Protein AF-A0A8T2H712-F1 (afdb_monomer_lite)

Sequence (101 aa):
MRRIHTGKIREIPMKSCDRLEEALLQCHRRMPEGPARRSGCRHLNKAFAECVVAEACPEESEAVRSLCSSGGTSLKRKQCEYAQLSLSLCLSRHQREFEQR

Secondary structure (DSSP, 8-state):
--------------TTTHHHHHHHHHHHHHS-TTHHHHHHTHHHHHHHHHHHHHHHSHHHHHHHHHHSSS---HHHHHHHHHHHHHHHHHHHHHHHHHHT-

Foldseek 3Di:
DDPDPDPPPPPLVLVVLVVLVVVLVVLPVVDDDDPRSCVSSVVSVVVSVLSVLCSQPVVLSVQLVVLVVDPDDPVSVVSNVVSVVVSVVSVVVVVVVVVVD

Radius of gyration: 17.69 Å; chains: 1; bounding box: 34×51×43 Å

Structure (mmCIF, N/CA/C/O backbone):
data_AF-A0A8T2H712-F1
#
_entry.id   AF-A0A8T2H712-F1
#
loop_
_atom_site.group_PDB
_atom_site.id
_atom_site.type_symbol
_atom_site.label_atom_id
_atom_site.label_alt_id
_atom_site.label_comp_id
_atom_site.label_asym_id
_atom_site.label_entity_id
_atom_site.label_seq_id
_atom_site.pdbx_PDB_ins_code
_atom_site.Cartn_x
_atom_site.Cartn_y
_atom_site.Cartn_z
_atom_site.occupancy
_atom_site.B_iso_or_equiv
_atom_site.auth_seq_id
_atom_site.auth_comp_id
_atom_site.auth_asym_id
_atom_site.auth_atom_id
_atom_site.pdbx_PDB_model_num
ATOM 1 N N . MET A 1 1 ? -2.372 -36.746 24.155 1.00 35.12 1 MET A N 1
ATOM 2 C CA . MET A 1 1 ? -2.329 -36.650 22.679 1.00 35.12 1 MET A CA 1
ATOM 3 C C . MET A 1 1 ? -3.119 -35.421 22.238 1.00 35.12 1 MET A C 1
ATOM 5 O O . MET A 1 1 ? -4.339 -35.479 22.198 1.00 35.12 1 MET A O 1
ATOM 9 N N . ARG A 1 2 ? -2.464 -34.281 21.991 1.00 31.36 2 ARG A N 1
ATOM 10 C CA . ARG A 1 2 ? -3.116 -33.079 21.440 1.00 31.36 2 ARG A CA 1
ATOM 11 C C . ARG A 1 2 ? -2.522 -32.827 20.059 1.00 31.36 2 ARG A C 1
ATOM 13 O O . ARG A 1 2 ? -1.338 -32.531 19.951 1.00 31.36 2 ARG A O 1
ATOM 20 N N . ARG A 1 3 ? -3.330 -33.027 19.013 1.00 35.03 3 ARG A N 1
ATOM 21 C CA . ARG A 1 3 ? -2.974 -32.687 17.630 1.00 35.03 3 ARG A CA 1
ATOM 22 C C . ARG A 1 3 ? -2.883 -31.168 17.528 1.00 35.03 3 ARG A C 1
ATOM 24 O O . ARG A 1 3 ? -3.908 -30.489 17.513 1.00 35.03 3 ARG A O 1
ATOM 31 N N . ILE A 1 4 ? -1.659 -30.658 17.471 1.00 43.53 4 ILE A N 1
ATOM 32 C CA . ILE A 1 4 ? -1.372 -29.286 17.061 1.00 43.53 4 ILE A CA 1
ATOM 33 C C . ILE A 1 4 ? -1.840 -29.182 15.608 1.00 43.53 4 ILE A C 1
ATOM 35 O O . ILE A 1 4 ? -1.268 -29.812 14.722 1.00 43.53 4 ILE A O 1
ATOM 39 N N . HIS A 1 5 ? -2.940 -28.464 15.382 1.00 36.72 5 HIS A N 1
ATOM 40 C CA . HIS A 1 5 ? -3.337 -28.068 14.039 1.00 36.72 5 HIS A CA 1
ATOM 41 C C . HIS A 1 5 ? -2.296 -27.065 13.562 1.00 36.72 5 HIS A C 1
ATOM 43 O O . HIS A 1 5 ? -2.222 -25.941 14.054 1.00 36.72 5 HIS A O 1
ATOM 49 N N . THR A 1 6 ? -1.455 -27.518 12.641 1.00 42.31 6 THR A N 1
ATOM 50 C CA . THR A 1 6 ? -0.557 -26.682 11.863 1.00 42.31 6 THR A CA 1
ATOM 51 C C . THR A 1 6 ? -1.408 -25.646 11.135 1.00 42.31 6 THR A C 1
ATOM 53 O O . THR A 1 6 ? -2.124 -25.952 10.180 1.00 42.31 6 THR A O 1
ATOM 56 N N . GLY A 1 7 ? -1.384 -24.415 11.651 1.00 36.59 7 GLY A N 1
ATOM 57 C CA . GLY A 1 7 ? -1.947 -23.238 11.008 1.00 36.59 7 GLY A CA 1
ATOM 58 C C . GLY A 1 7 ? -1.216 -23.020 9.696 1.00 36.59 7 GLY A C 1
ATOM 59 O O . GLY A 1 7 ? -0.165 -22.393 9.649 1.00 36.59 7 GLY A O 1
ATOM 60 N N . LYS A 1 8 ? -1.754 -23.637 8.649 1.00 39.59 8 LYS A N 1
ATOM 61 C CA . LYS A 1 8 ? -1.364 -23.493 7.256 1.00 39.59 8 LYS A CA 1
ATOM 62 C C . LYS A 1 8 ? -1.317 -21.995 6.964 1.00 39.59 8 LYS A C 1
ATOM 64 O O . LYS A 1 8 ? -2.365 -21.350 6.932 1.00 39.59 8 LYS A O 1
ATOM 69 N N 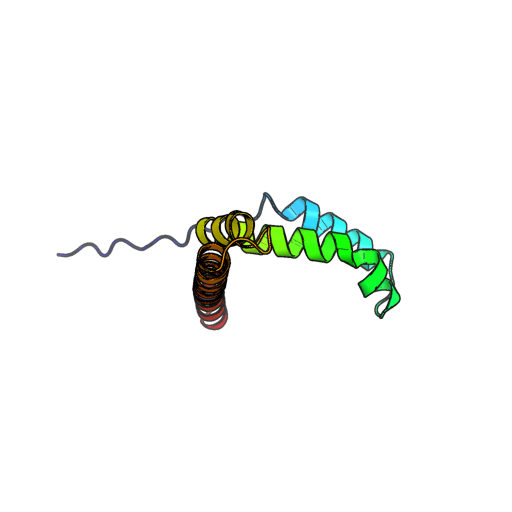. ILE A 1 9 ? -0.114 -21.455 6.775 1.00 46.38 9 ILE A N 1
ATOM 70 C CA . ILE A 1 9 ? 0.074 -20.203 6.050 1.00 46.38 9 ILE A CA 1
ATOM 71 C C . ILE A 1 9 ? -0.655 -20.442 4.732 1.00 46.38 9 ILE A C 1
ATOM 73 O O . ILE A 1 9 ? -0.241 -21.277 3.926 1.00 46.38 9 ILE A O 1
ATOM 77 N N . ARG A 1 10 ? -1.820 -19.815 4.562 1.00 45.12 10 ARG A N 1
ATOM 78 C CA . ARG A 1 10 ? -2.369 -19.651 3.227 1.00 45.12 10 ARG A CA 1
ATOM 79 C C . ARG A 1 10 ? -1.308 -18.820 2.524 1.00 45.12 10 ARG A C 1
ATOM 81 O O . ARG A 1 10 ? -1.155 -17.647 2.840 1.00 45.12 10 ARG A O 1
ATOM 88 N N . GLU A 1 11 ? -0.531 -19.438 1.641 1.00 45.78 11 GLU A N 1
ATOM 89 C CA . GLU A 1 11 ? 0.021 -18.713 0.506 1.00 45.78 11 GLU A CA 1
ATOM 90 C C . GLU A 1 11 ? -1.199 -18.079 -0.153 1.00 45.78 11 GLU A C 1
ATOM 92 O O . GLU A 1 11 ? -1.950 -18.763 -0.844 1.00 45.78 11 GLU A O 1
ATOM 97 N N . ILE A 1 12 ? -1.505 -16.829 0.200 1.00 49.78 12 ILE A N 1
ATOM 98 C CA . ILE A 1 12 ? -2.475 -16.033 -0.532 1.00 49.78 12 ILE A CA 1
ATOM 99 C C . ILE A 1 12 ? -1.776 -15.829 -1.867 1.00 49.78 12 ILE A C 1
ATOM 101 O O . ILE A 1 12 ? -0.757 -15.136 -1.911 1.00 49.78 12 ILE A O 1
ATOM 105 N N . PRO A 1 13 ? -2.213 -16.492 -2.947 1.00 48.91 13 PRO A N 1
ATOM 106 C CA . PRO A 1 13 ? -1.634 -16.215 -4.236 1.00 48.91 13 PRO A CA 1
ATOM 107 C C . PRO A 1 13 ? -2.079 -14.786 -4.521 1.00 48.91 13 PRO A C 1
ATOM 109 O O . PRO A 1 13 ? -3.272 -14.571 -4.727 1.00 48.91 13 PRO A O 1
ATOM 112 N N . MET A 1 14 ? -1.157 -13.823 -4.535 1.00 58.09 14 MET A N 1
ATOM 113 C CA . MET A 1 14 ? -1.427 -12.421 -4.889 1.00 58.09 14 MET A CA 1
ATOM 114 C C . MET A 1 14 ? -1.818 -12.259 -6.373 1.00 58.09 14 MET A C 1
ATOM 116 O O . MET A 1 14 ? -1.624 -11.206 -6.967 1.00 58.09 14 MET A O 1
ATOM 120 N N . LYS A 1 15 ? -2.443 -13.289 -6.960 1.00 61.03 15 LYS A N 1
ATOM 121 C CA . LYS A 1 15 ? -2.919 -13.396 -8.339 1.00 61.03 15 LYS A CA 1
ATOM 122 C C . LYS A 1 15 ? -3.794 -12.220 -8.757 1.00 61.03 15 LYS A C 1
ATOM 124 O O . LYS A 1 15 ? -3.900 -11.928 -9.945 1.00 61.03 15 LYS A O 1
ATOM 129 N N . SER A 1 16 ? -4.458 -11.568 -7.806 1.00 77.44 16 SER A N 1
ATOM 130 C CA . SER A 1 16 ? -5.260 -10.368 -8.049 1.00 77.44 16 SER A CA 1
ATOM 131 C C . SER A 1 16 ? -4.397 -9.137 -8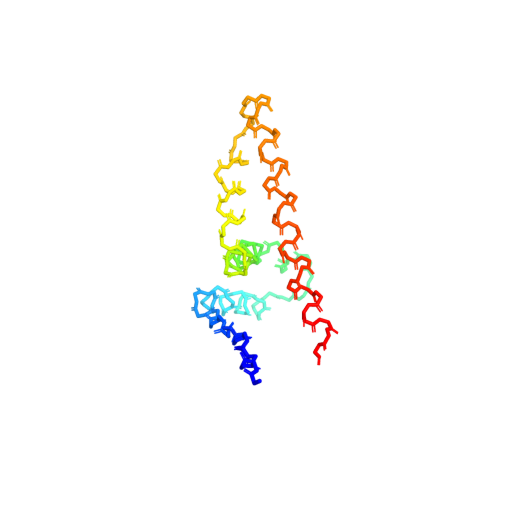.360 1.00 77.44 16 SER A C 1
ATOM 133 O O . SER A 1 16 ? -4.794 -8.326 -9.198 1.00 77.44 16 SER A O 1
ATOM 135 N N . CYS A 1 17 ? -3.211 -9.015 -7.755 1.00 95.25 17 CYS A N 1
ATOM 136 C CA . CYS A 1 17 ? -2.314 -7.870 -7.913 1.00 95.25 17 CYS A CA 1
ATOM 137 C C . CYS A 1 17 ? -1.258 -8.054 -9.013 1.00 95.25 17 CYS A C 1
ATOM 139 O O . CYS A 1 17 ? -0.708 -7.049 -9.467 1.00 95.25 17 CYS A O 1
ATOM 141 N N . ASP A 1 18 ? -1.027 -9.281 -9.499 1.00 94.25 18 ASP A N 1
ATOM 142 C CA . ASP A 1 18 ? -0.027 -9.606 -10.536 1.00 94.25 18 ASP A CA 1
ATOM 143 C C . ASP A 1 18 ? -0.121 -8.693 -11.773 1.00 94.25 18 ASP A C 1
ATOM 145 O O . ASP A 1 18 ? 0.884 -8.230 -12.309 1.00 94.25 18 ASP A O 1
ATOM 149 N N . ARG A 1 19 ? -1.341 -8.364 -12.223 1.00 93.81 19 ARG A N 1
ATOM 150 C CA . ARG A 1 19 ? -1.539 -7.475 -13.385 1.00 93.81 19 ARG A CA 1
ATOM 151 C C . ARG A 1 19 ? -1.060 -6.044 -13.124 1.00 93.81 19 ARG A C 1
ATOM 153 O O . ARG A 1 19 ? -0.557 -5.388 -14.035 1.00 93.81 19 ARG A O 1
ATOM 160 N N . LEU A 1 20 ? -1.244 -5.545 -11.901 1.00 96.31 20 LEU A N 1
ATOM 161 C CA . LEU A 1 20 ? -0.777 -4.217 -11.493 1.00 96.31 20 LEU A CA 1
ATOM 162 C C . LEU A 1 20 ? 0.739 -4.209 -11.303 1.00 96.31 20 LEU A C 1
ATOM 164 O O . LEU A 1 20 ? 1.386 -3.239 -11.698 1.00 96.31 20 LEU A O 1
ATOM 168 N N . GLU A 1 21 ? 1.297 -5.291 -10.759 1.00 97.06 21 GLU A N 1
ATOM 169 C CA . GLU A 1 21 ? 2.743 -5.489 -10.663 1.00 97.06 21 GLU A CA 1
ATOM 170 C C . GLU A 1 21 ? 3.386 -5.468 -12.052 1.00 97.06 21 GLU A C 1
ATOM 172 O O . GLU A 1 21 ? 4.312 -4.695 -12.300 1.00 97.06 21 GLU A O 1
ATOM 177 N N . GLU A 1 22 ? 2.853 -6.248 -12.994 1.00 97.19 22 GLU A N 1
ATOM 178 C CA . GLU A 1 22 ? 3.379 -6.311 -14.354 1.00 97.19 22 GLU A CA 1
ATOM 179 C C . GLU A 1 22 ? 3.311 -4.943 -15.045 1.00 97.19 22 GLU A C 1
ATOM 181 O O . GLU A 1 22 ? 4.301 -4.487 -15.625 1.00 97.19 22 GLU A O 1
ATOM 186 N N . ALA A 1 23 ? 2.178 -4.244 -14.941 1.00 96.62 23 ALA A N 1
ATOM 187 C CA . ALA A 1 23 ? 2.030 -2.901 -15.495 1.00 96.62 23 ALA A CA 1
ATOM 188 C C . ALA A 1 23 ? 3.033 -1.908 -14.877 1.00 96.62 23 ALA A C 1
ATOM 190 O O . ALA A 1 23 ? 3.643 -1.106 -15.595 1.00 96.62 23 ALA A O 1
ATOM 191 N N . LEU A 1 24 ? 3.252 -1.974 -13.559 1.00 97.62 24 LEU A N 1
ATOM 192 C CA . LEU A 1 24 ? 4.232 -1.144 -12.860 1.00 97.62 24 LEU A CA 1
ATOM 193 C C . LEU A 1 24 ? 5.664 -1.449 -13.319 1.00 97.62 24 LEU A C 1
ATOM 195 O O . LEU A 1 24 ? 6.419 -0.522 -13.622 1.00 97.62 24 LEU A O 1
ATOM 199 N N . LEU A 1 25 ? 6.025 -2.728 -13.447 1.00 97.50 25 LEU A N 1
ATOM 200 C CA . LEU A 1 25 ? 7.328 -3.157 -13.958 1.00 97.50 25 LEU A CA 1
ATOM 201 C C . LEU A 1 25 ? 7.549 -2.682 -15.398 1.00 97.50 25 LEU A C 1
ATOM 203 O O . LEU A 1 25 ? 8.623 -2.175 -15.723 1.00 97.50 25 LEU A O 1
ATOM 207 N N . GLN A 1 26 ? 6.534 -2.779 -16.259 1.00 97.94 26 GLN A N 1
ATOM 208 C CA . GLN A 1 26 ? 6.604 -2.245 -17.620 1.00 97.94 26 GLN A CA 1
ATOM 209 C C . GLN A 1 26 ? 6.787 -0.719 -17.628 1.00 97.94 26 GLN A C 1
ATOM 211 O O . GLN A 1 26 ? 7.579 -0.208 -18.422 1.00 97.94 26 GLN A O 1
ATOM 216 N N . CYS A 1 27 ? 6.126 0.012 -16.725 1.00 97.69 27 CYS A N 1
ATOM 217 C CA . CYS A 1 27 ? 6.340 1.453 -16.565 1.00 97.69 27 CYS A CA 1
ATOM 218 C C . CYS A 1 27 ? 7.781 1.767 -16.137 1.00 97.69 27 CYS A C 1
ATOM 220 O O . CYS A 1 27 ? 8.436 2.615 -16.743 1.00 97.69 27 CYS A O 1
ATOM 222 N N . HIS A 1 28 ? 8.315 1.036 -15.153 1.00 97.31 28 HIS A N 1
ATOM 223 C CA . HIS A 1 28 ? 9.696 1.192 -14.691 1.00 97.31 28 HIS A CA 1
ATOM 224 C C . HIS A 1 28 ? 10.738 0.860 -15.765 1.00 97.31 28 HIS A C 1
ATOM 226 O O . HIS A 1 28 ? 11.783 1.498 -15.791 1.00 97.31 28 HIS A O 1
ATOM 232 N N . ARG A 1 29 ? 10.463 -0.081 -16.678 1.00 97.06 29 ARG A N 1
ATOM 233 C CA . ARG A 1 29 ? 11.353 -0.353 -17.825 1.00 97.06 29 ARG A CA 1
ATOM 234 C C . ARG A 1 29 ? 11.390 0.800 -18.829 1.00 97.06 29 ARG A C 1
ATOM 236 O O . ARG A 1 29 ? 12.414 1.017 -19.463 1.00 97.06 29 ARG A O 1
ATOM 243 N N . ARG A 1 30 ? 10.277 1.519 -18.997 1.00 96.81 30 ARG A N 1
ATOM 244 C CA . ARG A 1 30 ? 10.164 2.645 -19.942 1.00 96.81 30 ARG A CA 1
ATOM 245 C C . ARG A 1 30 ? 10.706 3.955 -19.374 1.00 96.81 30 ARG A C 1
ATOM 247 O O . ARG A 1 30 ? 11.070 4.839 -20.141 1.00 96.81 30 ARG A O 1
ATOM 254 N N . MET A 1 31 ? 10.734 4.088 -18.049 1.00 95.62 31 MET A N 1
ATOM 255 C CA . MET A 1 31 ? 11.095 5.322 -17.358 1.00 95.62 31 MET A CA 1
ATOM 256 C C . MET A 1 31 ? 12.401 5.140 -16.571 1.00 95.62 31 MET A C 1
ATOM 258 O O . MET A 1 31 ? 12.418 4.349 -15.626 1.00 95.62 31 MET A O 1
ATOM 262 N N . PRO A 1 32 ? 13.474 5.890 -16.884 1.00 93.19 32 PRO A N 1
ATOM 263 C CA . PRO A 1 32 ? 14.735 5.787 -16.156 1.00 93.19 32 PRO A CA 1
ATOM 264 C C . PRO A 1 32 ? 14.565 6.165 -14.681 1.00 93.19 32 PRO A C 1
ATOM 266 O O . PRO A 1 32 ? 13.694 6.963 -14.321 1.00 93.19 32 PRO A O 1
ATOM 269 N N . GLU A 1 33 ? 15.403 5.591 -13.817 1.00 94.62 33 GLU A N 1
ATOM 270 C CA . GLU A 1 33 ? 15.351 5.856 -12.379 1.00 94.62 33 GLU A CA 1
ATOM 271 C C . GLU A 1 33 ? 15.443 7.358 -12.076 1.00 94.62 33 GLU A C 1
ATOM 273 O O . GLU A 1 33 ? 16.229 8.086 -12.678 1.00 94.62 33 GLU A O 1
ATOM 278 N N . GLY A 1 34 ? 14.636 7.834 -11.124 1.00 95.25 34 GLY A N 1
ATOM 279 C CA . GLY A 1 34 ? 14.652 9.232 -10.699 1.00 95.25 34 GLY A CA 1
ATOM 280 C C . GLY A 1 34 ? 13.262 9.851 -10.532 1.00 95.25 34 GLY A C 1
ATOM 281 O O . GLY A 1 34 ? 12.251 9.137 -10.504 1.00 95.25 34 GLY A O 1
ATOM 282 N N . PRO A 1 35 ? 13.188 11.190 -10.394 1.00 96.25 35 PRO A N 1
ATOM 283 C CA . PRO A 1 35 ? 11.930 11.911 -10.194 1.00 96.25 35 PRO A CA 1
ATOM 284 C C . PRO A 1 35 ? 10.902 11.660 -11.304 1.00 96.25 35 PRO A C 1
ATOM 286 O O . PRO A 1 35 ? 9.721 11.492 -11.010 1.00 96.25 35 PRO A O 1
ATOM 289 N N . ALA A 1 36 ? 11.351 11.563 -12.560 1.00 93.62 36 ALA A N 1
ATOM 290 C CA . ALA A 1 36 ? 10.483 11.322 -13.709 1.00 93.62 36 ALA A CA 1
ATOM 291 C C . ALA A 1 36 ? 9.739 9.980 -13.607 1.00 93.62 36 ALA A C 1
ATOM 293 O O . ALA A 1 36 ? 8.525 9.946 -13.794 1.00 93.62 36 ALA A O 1
ATOM 294 N N . ARG A 1 37 ? 10.427 8.890 -13.229 1.00 96.81 37 ARG A N 1
ATOM 295 C CA . ARG A 1 37 ? 9.788 7.586 -12.979 1.00 96.81 37 ARG A CA 1
ATOM 296 C C . ARG A 1 37 ? 8.809 7.641 -11.816 1.00 96.81 37 ARG A C 1
ATOM 298 O O . ARG A 1 37 ? 7.696 7.143 -11.951 1.00 96.81 37 ARG A O 1
ATOM 305 N N . ARG A 1 38 ? 9.190 8.270 -10.695 1.00 95.19 38 ARG A N 1
ATOM 306 C CA . ARG A 1 38 ? 8.305 8.391 -9.521 1.00 95.19 38 ARG A CA 1
ATOM 307 C C . ARG A 1 38 ? 6.996 9.087 -9.870 1.00 95.19 38 ARG A C 1
ATOM 309 O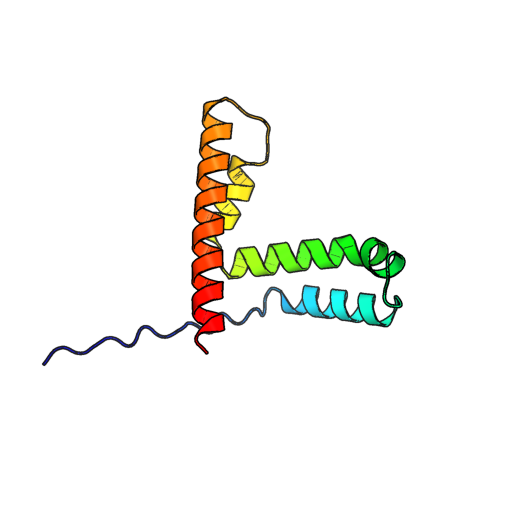 O . ARG A 1 38 ? 5.943 8.621 -9.453 1.00 95.19 38 ARG A O 1
ATOM 316 N N . SER A 1 39 ? 7.061 10.165 -10.647 1.00 96.50 39 SER A N 1
ATOM 317 C CA . SER A 1 39 ? 5.875 10.897 -11.092 1.00 96.50 39 SER A CA 1
ATOM 318 C C . SER A 1 39 ? 5.097 10.131 -12.167 1.00 96.50 39 SER A C 1
ATOM 320 O O . SER A 1 39 ? 3.889 9.950 -12.027 1.00 96.50 39 SER A O 1
ATOM 322 N N . GLY A 1 40 ? 5.777 9.628 -13.203 1.00 96.44 40 GLY A N 1
ATOM 323 C CA . GLY A 1 40 ? 5.149 8.946 -14.341 1.00 96.44 40 GLY A CA 1
ATOM 324 C C . GLY A 1 40 ? 4.469 7.626 -13.971 1.00 96.44 40 GLY A C 1
ATOM 325 O O . GLY A 1 40 ? 3.367 7.344 -14.436 1.00 96.44 40 GLY A O 1
ATOM 326 N N . CYS A 1 41 ? 5.064 6.852 -13.062 1.00 97.88 41 CYS A N 1
ATOM 327 C CA . CYS A 1 41 ? 4.523 5.568 -12.607 1.00 97.88 41 CYS A CA 1
ATOM 328 C C . CYS A 1 41 ? 3.715 5.678 -11.301 1.00 97.88 41 CYS A C 1
ATOM 330 O O . CYS A 1 41 ? 3.287 4.661 -10.758 1.00 97.88 41 CYS A O 1
ATOM 332 N N . ARG A 1 42 ? 3.468 6.896 -10.787 1.00 97.50 42 ARG A N 1
ATOM 333 C CA . ARG A 1 42 ? 2.837 7.126 -9.471 1.00 97.50 42 ARG A CA 1
ATOM 334 C C . ARG A 1 42 ? 1.500 6.409 -9.305 1.00 97.50 42 ARG A C 1
ATOM 336 O O . ARG A 1 42 ? 1.231 5.860 -8.243 1.00 97.50 42 ARG A O 1
ATOM 343 N N . HIS A 1 43 ? 0.656 6.457 -10.331 1.00 97.19 43 HIS A N 1
ATOM 344 C CA . HIS A 1 43 ? -0.689 5.886 -10.301 1.00 97.19 43 HIS A CA 1
ATOM 345 C C . HIS A 1 43 ? -0.659 4.353 -10.221 1.00 97.19 43 HIS A C 1
ATOM 347 O O . HIS A 1 43 ? -1.362 3.787 -9.392 1.00 97.19 43 HIS A O 1
ATOM 353 N N . LEU A 1 44 ? 0.216 3.702 -10.998 1.00 97.50 44 LEU A N 1
ATOM 354 C CA . LEU A 1 44 ? 0.442 2.255 -10.935 1.00 97.50 44 LEU A CA 1
ATOM 355 C C . LEU A 1 44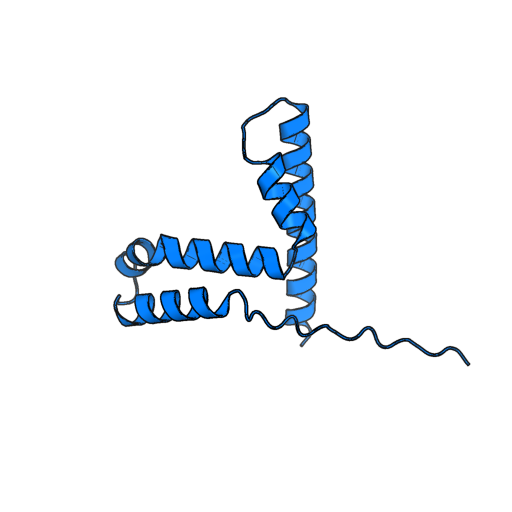 ? 1.040 1.845 -9.592 1.00 97.50 44 LEU A C 1
ATOM 357 O O . LEU A 1 44 ? 0.569 0.895 -8.98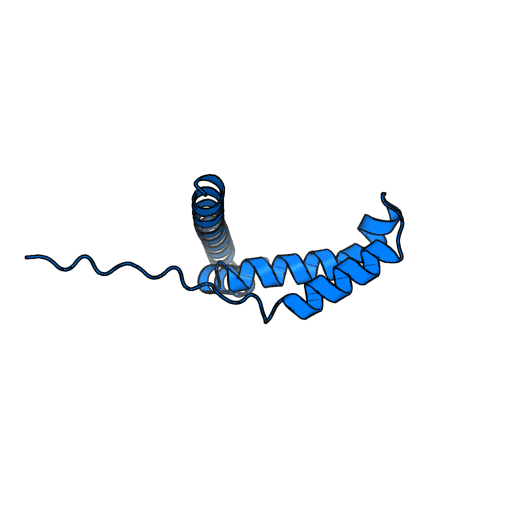4 1.00 97.50 44 LEU A O 1
ATOM 361 N N . ASN A 1 45 ? 2.020 2.602 -9.093 1.00 97.06 45 ASN A N 1
ATOM 362 C CA . ASN A 1 45 ? 2.634 2.326 -7.799 1.00 97.06 45 ASN A CA 1
ATOM 363 C C . ASN A 1 45 ? 1.618 2.431 -6.655 1.00 97.06 45 ASN A C 1
ATOM 365 O O . ASN A 1 45 ? 1.581 1.577 -5.775 1.00 97.06 45 ASN A O 1
ATOM 369 N N . LYS A 1 46 ? 0.762 3.460 -6.689 1.00 97.06 46 LYS A N 1
ATOM 370 C CA . LYS A 1 46 ? -0.326 3.626 -5.723 1.00 97.06 46 LYS A CA 1
ATOM 371 C C . LYS A 1 46 ? -1.330 2.473 -5.814 1.00 97.06 46 LYS A C 1
ATOM 373 O O . LYS A 1 46 ? -1.617 1.864 -4.794 1.00 97.06 46 LYS A O 1
ATOM 378 N N . ALA A 1 47 ? -1.829 2.167 -7.012 1.00 96.62 47 ALA A N 1
ATOM 379 C CA . ALA A 1 47 ? -2.822 1.113 -7.211 1.00 96.62 47 ALA A CA 1
ATOM 380 C C . ALA A 1 47 ? -2.284 -0.267 -6.807 1.00 96.62 47 ALA A C 1
ATOM 382 O O . ALA A 1 47 ? -2.985 -1.039 -6.160 1.00 96.62 47 ALA A O 1
ATOM 383 N N . PHE A 1 48 ? -1.027 -0.561 -7.147 1.00 97.31 48 PHE A N 1
ATOM 384 C CA . PHE A 1 48 ? -0.368 -1.791 -6.731 1.00 97.31 48 PHE A CA 1
ATOM 385 C C . PHE A 1 48 ? -0.252 -1.865 -5.207 1.00 97.31 48 PHE A C 1
ATOM 387 O O . PHE A 1 48 ? -0.697 -2.845 -4.622 1.00 97.31 48 PHE A O 1
ATOM 394 N N . ALA A 1 49 ? 0.248 -0.811 -4.551 1.00 96.06 49 ALA A N 1
ATOM 395 C CA . ALA A 1 49 ? 0.340 -0.773 -3.093 1.00 96.06 49 ALA A CA 1
ATOM 396 C C . ALA A 1 49 ? -1.031 -0.956 -2.417 1.00 96.06 49 ALA A C 1
ATOM 398 O O . ALA A 1 49 ? -1.147 -1.742 -1.482 1.00 96.06 49 ALA A O 1
ATOM 399 N N . GLU A 1 50 ? -2.077 -0.287 -2.908 1.00 95.62 50 GLU A N 1
ATOM 400 C CA . GLU A 1 50 ? -3.445 -0.451 -2.396 1.00 95.62 50 GLU A CA 1
ATOM 401 C C . GLU A 1 50 ? -3.952 -1.892 -2.561 1.00 95.62 50 GLU A C 1
ATOM 403 O O . GLU A 1 50 ? -4.556 -2.426 -1.634 1.00 95.62 50 GLU A O 1
ATOM 408 N N . CYS A 1 51 ? -3.659 -2.540 -3.693 1.00 96.56 51 CYS A N 1
ATOM 409 C CA . CYS A 1 51 ? -3.998 -3.945 -3.927 1.00 96.56 51 CYS A CA 1
ATOM 410 C C . CYS A 1 51 ? -3.292 -4.873 -2.930 1.00 96.56 51 CYS A C 1
ATOM 412 O O . CYS A 1 51 ? -3.947 -5.674 -2.270 1.00 96.56 51 CYS A O 1
ATOM 414 N N . VAL A 1 52 ? -1.972 -4.723 -2.759 1.00 95.69 52 VAL A N 1
ATOM 415 C CA . VAL A 1 52 ? -1.187 -5.542 -1.819 1.00 95.69 52 VAL A CA 1
ATOM 416 C C . VAL A 1 52 ? -1.702 -5.396 -0.389 1.00 95.69 52 VAL A C 1
ATOM 418 O O . VAL A 1 52 ? -1.868 -6.388 0.317 1.00 95.69 52 VAL A O 1
ATOM 421 N N . VAL A 1 53 ? -1.984 -4.163 0.037 1.00 96.00 53 VAL A N 1
ATOM 422 C CA . VAL A 1 53 ? -2.536 -3.889 1.369 1.00 96.00 53 VAL A CA 1
ATOM 423 C C . VAL A 1 53 ? -3.908 -4.542 1.543 1.00 96.00 53 VAL A C 1
ATOM 425 O O . VAL A 1 53 ? -4.173 -5.106 2.602 1.00 96.00 53 VAL A O 1
ATOM 428 N N . ALA A 1 54 ? -4.762 -4.501 0.517 1.00 95.50 54 ALA A N 1
ATOM 429 C CA . ALA A 1 54 ? -6.082 -5.121 0.557 1.00 95.50 54 ALA A CA 1
ATOM 430 C C . ALA A 1 54 ? -6.031 -6.657 0.581 1.00 95.50 54 ALA A C 1
ATOM 432 O O . ALA A 1 54 ? -6.848 -7.276 1.254 1.00 95.50 54 ALA A O 1
ATOM 433 N N . GLU A 1 55 ? -5.064 -7.275 -0.097 1.00 94.38 55 GLU A N 1
ATOM 434 C CA . GLU A 1 55 ? -4.853 -8.728 -0.037 1.00 94.38 55 GLU A CA 1
ATOM 435 C C . GLU A 1 55 ? -4.299 -9.181 1.320 1.00 94.38 55 GLU A C 1
ATOM 437 O O . GLU A 1 55 ? -4.710 -10.215 1.844 1.00 94.38 55 GLU A O 1
ATOM 442 N N . ALA A 1 56 ? -3.379 -8.409 1.907 1.00 94.12 56 ALA A N 1
ATOM 443 C CA . ALA A 1 56 ? -2.786 -8.741 3.201 1.00 94.12 56 ALA A CA 1
ATOM 444 C C . ALA A 1 56 ? -3.763 -8.520 4.370 1.00 94.12 56 ALA A C 1
ATOM 446 O O . ALA A 1 56 ? -3.870 -9.364 5.255 1.00 94.12 56 ALA A O 1
ATOM 447 N N . CYS A 1 57 ? -4.488 -7.398 4.363 1.00 96.94 57 CYS A N 1
ATOM 448 C CA . CYS A 1 57 ? -5.366 -6.958 5.451 1.00 96.94 57 CYS A CA 1
ATOM 449 C C . CYS A 1 57 ? -6.749 -6.545 4.899 1.00 96.94 57 CYS A C 1
ATOM 451 O O . CYS A 1 57 ? -7.066 -5.349 4.840 1.00 96.94 57 CYS A O 1
ATOM 453 N N . PRO A 1 58 ? -7.576 -7.498 4.426 1.00 96.00 58 PRO A N 1
ATOM 454 C CA . PRO A 1 58 ? -8.807 -7.194 3.691 1.00 96.00 58 PRO A CA 1
ATOM 455 C C . PRO A 1 58 ? -9.854 -6.464 4.536 1.00 96.00 58 PRO A C 1
ATOM 457 O O . PRO A 1 58 ? -10.460 -5.500 4.071 1.00 96.00 58 PRO A O 1
ATOM 460 N N . GLU A 1 59 ? -10.049 -6.877 5.788 1.00 97.38 59 GLU A N 1
ATOM 461 C CA . GLU A 1 59 ? -11.056 -6.277 6.669 1.00 97.38 59 GLU A CA 1
ATOM 462 C C . GLU A 1 59 ? -10.648 -4.862 7.093 1.00 97.38 59 GLU A C 1
ATOM 464 O O . GLU A 1 59 ? -11.440 -3.920 7.010 1.00 97.38 59 GLU A O 1
ATOM 469 N N . GLU A 1 60 ? -9.389 -4.683 7.493 1.00 98.31 60 GLU A N 1
ATOM 470 C CA . GLU A 1 60 ? -8.864 -3.396 7.939 1.00 98.31 60 GLU A CA 1
ATOM 471 C C . GLU A 1 60 ? -8.762 -2.391 6.787 1.00 98.31 60 GLU A C 1
ATOM 473 O O . GLU A 1 60 ? -9.063 -1.208 6.967 1.00 98.31 60 GLU A O 1
ATOM 478 N N . SER A 1 61 ? -8.374 -2.844 5.591 1.00 97.44 61 SER A N 1
ATOM 479 C CA . SER A 1 61 ? -8.305 -1.986 4.404 1.00 97.44 61 SER A CA 1
ATOM 480 C C . SER A 1 61 ? -9.692 -1.516 3.948 1.00 97.44 61 SER A C 1
ATOM 482 O O . SER A 1 61 ? -9.860 -0.333 3.630 1.00 97.44 61 SER A O 1
ATOM 484 N N . GLU A 1 62 ? -10.710 -2.385 3.978 1.00 96.69 62 GLU A N 1
ATOM 485 C CA . GLU A 1 62 ? -12.095 -2.001 3.682 1.00 96.69 62 GLU A CA 1
ATOM 486 C C . GLU A 1 62 ? -12.647 -1.044 4.746 1.00 96.69 62 GLU A C 1
ATOM 488 O O . GLU A 1 62 ? -13.287 -0.043 4.410 1.00 96.69 62 GLU A O 1
ATOM 493 N N . ALA A 1 63 ? -12.345 -1.286 6.027 1.00 96.69 63 ALA A N 1
ATOM 494 C CA . ALA A 1 63 ? -12.734 -0.390 7.112 1.00 96.69 63 ALA A CA 1
ATOM 495 C C . ALA A 1 63 ? -12.152 1.017 6.914 1.00 96.69 63 ALA A C 1
ATOM 497 O O . ALA A 1 63 ? -12.885 2.005 7.010 1.00 96.69 63 ALA A O 1
ATOM 498 N N . VAL A 1 64 ? -10.864 1.125 6.564 1.00 96.94 64 VAL A N 1
ATOM 499 C CA . VAL A 1 64 ? -10.229 2.411 6.234 1.00 96.94 64 VAL A CA 1
ATOM 500 C C . VAL A 1 64 ? -10.905 3.057 5.024 1.00 96.94 64 VAL A C 1
ATOM 502 O O . VAL A 1 64 ? -11.275 4.229 5.096 1.00 96.94 64 VAL A O 1
ATOM 505 N N . ARG A 1 65 ? -11.138 2.316 3.933 1.00 94.56 65 ARG A N 1
ATOM 506 C CA . ARG A 1 65 ? -11.833 2.844 2.744 1.00 94.56 65 ARG A CA 1
ATOM 507 C C . ARG A 1 65 ? -13.218 3.402 3.073 1.00 94.56 65 ARG A C 1
ATOM 509 O O . ARG A 1 65 ? -13.569 4.484 2.606 1.00 94.56 65 ARG A O 1
ATOM 516 N N . SER A 1 66 ? -13.995 2.690 3.881 1.00 93.56 66 SER A N 1
ATOM 517 C CA . SER A 1 66 ? -15.357 3.086 4.245 1.00 93.56 66 SER A CA 1
ATOM 518 C C . SER A 1 66 ? -15.373 4.287 5.199 1.00 93.56 66 SER A C 1
ATOM 520 O O . SER A 1 66 ? -16.082 5.273 4.968 1.00 93.56 66 SER A O 1
ATOM 522 N N . LEU A 1 67 ? -14.550 4.248 6.251 1.00 94.44 67 LEU A N 1
ATOM 523 C CA . LEU A 1 67 ? -14.602 5.211 7.355 1.00 94.44 67 LEU A CA 1
ATOM 524 C C . LEU A 1 67 ? -13.806 6.492 7.080 1.00 94.44 67 LEU A C 1
ATOM 526 O O . LEU A 1 67 ? -14.216 7.564 7.525 1.00 94.44 67 LEU A O 1
ATOM 530 N N . CYS A 1 68 ? -12.713 6.408 6.319 1.00 94.38 68 CYS A N 1
ATOM 531 C CA . CYS A 1 68 ? -11.804 7.531 6.067 1.00 94.38 68 CYS A CA 1
ATOM 532 C C . CYS A 1 68 ? -12.085 8.293 4.762 1.00 94.38 68 CYS A C 1
ATOM 534 O O . CYS A 1 68 ? -11.390 9.261 4.458 1.00 94.38 68 CYS A O 1
ATOM 53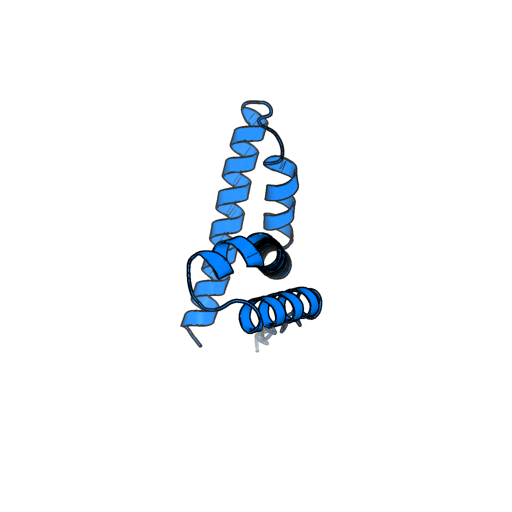6 N N . SER A 1 69 ? -13.100 7.898 3.986 1.00 83.81 69 SER A N 1
ATOM 537 C CA . SER A 1 69 ? -13.441 8.521 2.694 1.00 83.81 69 SER A CA 1
ATOM 538 C C . SER A 1 69 ? -14.000 9.950 2.794 1.00 83.81 69 SER A C 1
ATOM 540 O O . SER A 1 69 ? -14.092 10.646 1.786 1.00 83.81 69 SER A O 1
ATOM 542 N N . SER A 1 70 ? -14.379 10.415 3.991 1.00 80.06 70 SER A N 1
ATOM 543 C CA . SER A 1 70 ? -14.984 11.738 4.198 1.00 80.06 70 SER A CA 1
ATOM 544 C C . SER A 1 70 ? -14.595 12.342 5.550 1.00 80.06 70 SER A C 1
ATOM 546 O O . SER A 1 70 ? -14.486 11.614 6.534 1.00 80.06 70 SER A O 1
ATOM 548 N N . GLY A 1 71 ? -14.487 13.676 5.626 1.00 75.50 71 GLY A N 1
ATOM 549 C CA . GLY A 1 71 ? -14.180 14.405 6.870 1.00 75.50 71 GLY A CA 1
ATOM 550 C C . GLY A 1 71 ? -15.216 14.249 7.998 1.00 75.50 71 GLY A C 1
ATOM 551 O O . GLY A 1 71 ? -14.885 14.503 9.158 1.00 75.50 71 GLY A O 1
ATOM 552 N N . GLY A 1 72 ? -16.430 13.787 7.661 1.00 85.00 72 GLY A N 1
ATOM 553 C CA . GLY A 1 72 ? -17.430 13.201 8.559 1.00 85.00 72 GLY A CA 1
ATOM 554 C C . GLY A 1 72 ? -17.777 13.963 9.847 1.00 85.00 72 GLY A C 1
ATOM 555 O O . GLY A 1 72 ? -17.418 15.117 10.078 1.00 85.00 72 GLY A O 1
ATOM 556 N N . THR A 1 73 ? -18.510 13.283 10.727 1.00 91.75 73 THR A N 1
ATOM 557 C CA . THR A 1 73 ? -18.723 13.728 12.111 1.00 91.75 73 THR A CA 1
ATOM 558 C C . THR A 1 73 ? -17.471 13.469 12.956 1.00 91.75 73 THR A C 1
ATOM 560 O O . THR A 1 73 ? -16.590 12.704 12.563 1.00 91.75 73 THR A O 1
ATOM 563 N N . SER A 1 74 ? -17.407 14.051 14.160 1.00 93.12 74 SER A N 1
ATOM 564 C CA . SER A 1 74 ? -16.347 13.738 15.137 1.00 93.12 74 SER A CA 1
ATOM 565 C C . SER A 1 74 ? -16.245 12.230 15.420 1.00 93.12 74 SER A C 1
ATOM 567 O O . SER A 1 74 ? -15.148 11.683 15.493 1.00 93.12 74 SER A O 1
ATOM 569 N N . LEU A 1 75 ? -17.388 11.536 15.480 1.00 92.75 75 LEU A N 1
ATOM 570 C CA . LEU A 1 75 ? -17.432 10.082 15.627 1.00 92.75 75 LEU A CA 1
ATOM 571 C C . LEU A 1 75 ? -16.808 9.361 14.423 1.00 92.75 75 LEU A C 1
ATOM 573 O O . LEU A 1 75 ? -15.969 8.489 14.625 1.00 92.75 75 LEU A O 1
ATOM 577 N N . LYS A 1 76 ? -17.158 9.751 13.188 1.00 93.00 76 LYS A N 1
ATOM 578 C CA . LYS A 1 76 ? -16.573 9.158 11.971 1.00 93.00 76 LYS A CA 1
ATOM 579 C C . LYS A 1 76 ? -15.053 9.339 11.916 1.00 93.00 76 LYS A C 1
ATOM 581 O O . LYS A 1 76 ? -14.349 8.410 11.539 1.00 93.00 76 LYS A O 1
ATOM 586 N N . ARG A 1 77 ? -14.540 10.502 12.339 1.00 94.12 77 ARG A N 1
ATOM 587 C CA . ARG A 1 77 ? -13.089 10.750 12.420 1.00 94.12 77 ARG A CA 1
ATOM 588 C C . ARG A 1 77 ? -12.403 9.811 13.408 1.00 94.12 77 ARG A C 1
ATOM 590 O O . ARG A 1 77 ? -11.449 9.149 13.022 1.00 94.12 77 ARG A O 1
ATOM 597 N N . LYS A 1 78 ? -12.953 9.654 14.617 1.00 95.81 78 LYS A N 1
ATOM 598 C CA . LYS A 1 78 ? -12.444 8.671 15.591 1.00 95.81 78 LYS A CA 1
ATOM 599 C C . LYS A 1 78 ? -12.486 7.243 15.042 1.00 95.81 78 LYS A C 1
ATOM 601 O O . LYS A 1 78 ? -11.538 6.490 15.209 1.00 95.81 78 LYS A O 1
ATOM 606 N N . GLN A 1 79 ? -13.566 6.861 14.362 1.00 95.94 79 GLN A N 1
ATOM 607 C CA . GLN A 1 79 ? -13.672 5.541 13.729 1.00 95.94 79 GLN A CA 1
ATOM 608 C C . GLN A 1 79 ? -12.615 5.338 12.633 1.00 95.94 79 GLN A C 1
ATOM 610 O O . GLN A 1 79 ? -12.033 4.261 12.553 1.00 95.94 79 GLN A O 1
ATOM 615 N N . CYS A 1 80 ? -12.329 6.366 11.829 1.00 96.94 80 CYS A N 1
ATOM 616 C CA . CYS A 1 80 ? -11.233 6.334 10.863 1.00 96.94 80 CYS A CA 1
ATOM 617 C C . CYS A 1 80 ? -9.866 6.171 11.552 1.00 96.94 80 CYS A C 1
ATOM 619 O O . CYS A 1 80 ? -9.086 5.321 11.133 1.00 96.94 80 CYS A O 1
ATOM 621 N N . GLU A 1 81 ? -9.591 6.910 12.632 1.00 96.88 81 GLU A N 1
ATOM 622 C CA . GLU A 1 81 ? -8.349 6.770 13.414 1.00 96.88 81 GLU A CA 1
ATOM 623 C C . GLU A 1 81 ? -8.175 5.336 13.944 1.00 96.88 81 GLU A C 1
ATOM 625 O O . GLU A 1 81 ? -7.109 4.737 13.790 1.00 96.88 81 GLU A O 1
ATOM 630 N N . TYR A 1 82 ? -9.238 4.740 14.498 1.00 97.81 82 TYR A N 1
ATOM 631 C CA . TYR A 1 82 ? -9.213 3.341 14.934 1.00 97.81 82 TYR A CA 1
ATOM 632 C C . TYR A 1 82 ? -8.984 2.365 13.774 1.00 97.81 82 TYR A C 1
ATOM 634 O O . TYR A 1 82 ? -8.202 1.426 13.918 1.00 97.81 82 TYR A O 1
ATOM 642 N N . ALA A 1 83 ? -9.619 2.585 12.620 1.00 97.88 83 ALA A N 1
ATOM 643 C CA . ALA A 1 83 ? -9.413 1.750 11.437 1.00 97.88 83 ALA A CA 1
ATOM 644 C C . ALA A 1 83 ? -7.961 1.825 10.931 1.00 97.88 83 ALA A C 1
ATOM 646 O O . ALA A 1 83 ? -7.360 0.796 10.626 1.00 97.88 83 ALA A O 1
ATOM 647 N N . GLN A 1 84 ? -7.363 3.021 10.910 1.00 97.88 84 GLN A N 1
ATOM 648 C CA . GLN A 1 84 ? -5.956 3.222 10.543 1.00 97.88 84 GLN A CA 1
ATOM 649 C C . GLN A 1 84 ? -5.000 2.517 11.512 1.00 97.88 84 GLN A C 1
ATOM 651 O O . GLN A 1 84 ? -4.026 1.894 11.076 1.00 97.88 84 GLN A O 1
ATOM 656 N N . LEU A 1 85 ? -5.283 2.577 12.818 1.00 98.56 85 LEU A N 1
ATOM 657 C CA . LEU A 1 85 ? -4.508 1.853 13.825 1.00 98.56 85 LEU A CA 1
ATOM 658 C C . LEU A 1 85 ? -4.613 0.337 13.620 1.00 98.56 85 LEU A C 1
ATOM 660 O O . LEU A 1 85 ? -3.591 -0.348 13.613 1.00 98.56 85 LEU A O 1
ATOM 664 N N . SER A 1 86 ? -5.826 -0.179 13.402 1.00 98.44 86 SER A N 1
ATOM 665 C CA . SER A 1 86 ? -6.060 -1.604 13.138 1.00 98.44 86 SER A CA 1
ATOM 666 C C . SER A 1 86 ? -5.275 -2.085 11.915 1.00 98.44 86 SER A C 1
ATOM 668 O O . SER A 1 86 ? -4.552 -3.078 11.996 1.00 98.44 86 SER A O 1
ATOM 670 N N . LEU A 1 87 ? -5.332 -1.333 10.809 1.00 98.38 87 LEU A N 1
ATOM 671 C CA . LEU A 1 87 ? -4.573 -1.640 9.595 1.00 98.38 87 LEU A CA 1
ATOM 672 C C . LEU A 1 87 ? -3.062 -1.665 9.857 1.00 98.38 87 LEU A C 1
ATOM 674 O O . LEU A 1 87 ? -2.368 -2.585 9.427 1.00 98.38 87 LEU A O 1
ATOM 678 N N . SER A 1 88 ? -2.553 -0.686 10.610 1.00 98.31 88 SER A N 1
ATOM 679 C CA . SER A 1 88 ? -1.130 -0.603 10.964 1.00 98.31 88 SER A CA 1
ATOM 680 C C . SER A 1 88 ? -0.661 -1.821 11.766 1.00 98.31 88 SER A C 1
ATOM 682 O O . SER A 1 88 ? 0.439 -2.331 11.537 1.00 98.31 88 SER A O 1
ATOM 684 N N . LEU A 1 89 ? -1.496 -2.322 12.682 1.00 98.38 89 LEU A N 1
ATOM 685 C CA . LEU A 1 89 ? -1.206 -3.525 13.465 1.00 98.38 89 LEU A CA 1
ATOM 686 C C . LEU A 1 89 ? -1.187 -4.787 12.594 1.00 98.38 89 LEU A C 1
ATOM 688 O O . LEU A 1 89 ? -0.270 -5.599 12.740 1.00 98.38 89 LEU A O 1
ATOM 692 N N . CYS A 1 90 ? -2.152 -4.932 11.680 1.00 98.12 90 CYS A N 1
ATOM 693 C CA . CYS A 1 90 ? -2.187 -6.048 10.734 1.00 98.12 90 CYS A CA 1
ATOM 694 C C . CYS A 1 90 ? -0.926 -6.072 9.852 1.00 98.12 90 CYS A C 1
ATOM 696 O O . CYS A 1 90 ? -0.211 -7.077 9.813 1.00 98.12 90 CYS A O 1
ATOM 698 N N . LEU A 1 91 ? -0.566 -4.938 9.242 1.00 96.69 91 LEU A N 1
ATOM 699 C CA . LEU A 1 91 ? 0.640 -4.830 8.413 1.00 96.69 91 LEU A CA 1
ATOM 700 C C . LEU A 1 91 ? 1.921 -5.118 9.210 1.00 96.69 91 LEU A C 1
ATOM 702 O O . LEU A 1 91 ? 2.783 -5.860 8.745 1.00 96.69 91 LEU A O 1
ATOM 706 N N . SER A 1 92 ? 2.024 -4.607 10.443 1.00 97.12 92 SER A N 1
ATOM 707 C CA . SER A 1 92 ? 3.180 -4.862 11.318 1.00 97.12 92 SER A CA 1
ATOM 708 C C . SER A 1 92 ? 3.335 -6.344 11.665 1.00 97.12 92 SER A C 1
ATOM 710 O O . SER A 1 92 ? 4.448 -6.841 11.838 1.00 97.12 92 SER A O 1
ATOM 712 N N . ARG A 1 93 ? 2.222 -7.076 11.795 1.00 96.19 93 ARG A N 1
ATOM 713 C CA . ARG A 1 93 ? 2.257 -8.523 12.006 1.00 96.19 93 ARG A CA 1
ATOM 714 C C . ARG A 1 93 ? 2.849 -9.234 10.789 1.00 96.19 93 ARG A C 1
ATOM 716 O O . ARG A 1 93 ? 3.780 -10.012 10.977 1.00 96.19 93 ARG A O 1
ATOM 723 N N . HIS A 1 94 ? 2.375 -8.925 9.583 1.00 93.00 94 HIS A N 1
ATOM 724 C CA . HIS A 1 94 ? 2.926 -9.500 8.353 1.00 93.00 94 HIS A CA 1
ATOM 725 C C . HIS A 1 94 ? 4.405 -9.155 8.153 1.00 93.00 94 HIS A C 1
ATOM 727 O O . HIS A 1 94 ? 5.186 -10.024 7.771 1.00 93.00 94 HIS A O 1
ATOM 733 N N . GLN A 1 95 ? 4.814 -7.925 8.476 1.00 92.62 95 GLN A N 1
ATOM 734 C CA . GLN A 1 95 ? 6.218 -7.522 8.408 1.00 92.62 95 GLN A CA 1
ATOM 735 C C . GLN A 1 95 ? 7.099 -8.374 9.335 1.00 92.62 95 GLN A C 1
ATOM 737 O O . GLN A 1 95 ? 8.101 -8.927 8.889 1.00 92.62 95 GLN A O 1
ATOM 742 N N . ARG A 1 96 ? 6.696 -8.557 10.599 1.00 94.44 96 ARG A N 1
ATOM 743 C CA . ARG A 1 96 ? 7.436 -9.408 11.550 1.00 94.44 96 ARG A CA 1
ATOM 744 C C . ARG A 1 96 ? 7.481 -10.873 11.130 1.00 94.44 96 ARG A C 1
ATOM 746 O O . ARG A 1 96 ? 8.463 -11.548 11.417 1.00 94.44 96 ARG A O 1
ATOM 753 N N . GLU A 1 97 ? 6.412 -11.381 10.521 1.00 91.38 97 GLU A N 1
ATOM 754 C CA . GLU A 1 97 ? 6.371 -12.745 9.982 1.00 91.38 97 GLU A CA 1
ATOM 755 C C . GLU A 1 97 ? 7.333 -12.905 8.793 1.00 91.38 97 GLU A C 1
ATOM 757 O O . GLU A 1 97 ? 7.921 -13.970 8.640 1.00 91.38 97 GLU A O 1
ATOM 762 N N . PHE A 1 98 ? 7.527 -11.861 7.978 1.00 86.94 98 PHE A N 1
ATOM 763 C CA . PHE A 1 98 ? 8.498 -11.861 6.881 1.00 86.94 98 PHE A CA 1
ATOM 764 C C . PHE A 1 98 ? 9.947 -11.758 7.376 1.00 86.94 98 PHE A C 1
ATOM 766 O O . PHE A 1 98 ? 10.790 -12.513 6.913 1.00 86.94 98 PHE A O 1
ATOM 773 N N . GLU A 1 99 ? 10.237 -10.879 8.340 1.00 88.19 99 GLU A N 1
ATOM 774 C CA . GLU A 1 99 ? 11.590 -10.677 8.896 1.00 88.19 99 GLU A CA 1
ATOM 775 C C . GLU A 1 99 ? 12.141 -11.896 9.659 1.00 88.19 99 GLU A C 1
ATOM 777 O O . GLU A 1 99 ? 13.345 -12.004 9.869 1.00 88.19 99 GLU A O 1
ATOM 782 N N . GLN A 1 100 ? 11.269 -12.810 10.094 1.00 77.38 100 GLN A N 1
ATOM 783 C CA . GLN A 1 100 ? 11.647 -14.049 10.787 1.00 77.38 100 GLN A CA 1
ATOM 784 C C . GLN A 1 100 ? 11.891 -15.238 9.842 1.00 77.38 100 GLN A C 1
ATOM 786 O O . GLN A 1 100 ? 12.144 -16.346 10.320 1.00 77.38 100 GLN A O 1
ATOM 791 N N . ARG A 1 101 ? 11.774 -15.036 8.526 1.00 63.03 101 ARG A N 1
ATOM 792 C CA . ARG A 1 101 ? 12.026 -16.047 7.491 1.00 63.03 101 ARG A CA 1
ATOM 793 C C . ARG A 1 101 ? 13.380 -15.823 6.836 1.00 63.03 101 ARG A C 1
ATOM 795 O O . ARG A 1 101 ? 13.988 -16.852 6.476 1.00 63.03 101 ARG A O 1
#

pLDDT: mean 86.83, std 19.05, range [31.36, 98.56]

Organism: Arabidopsis suecica (NCBI:txid45249)